Protein AF-A0A8J3C5Y7-F1 (afdb_monomer_lite)

Sequence (110 aa):
MAGDATLYAPDASTSAVFWLGYDAPDSIPQAGSSTYAEDAADDLDRFQTGLRATHDGDTPSRNTVLGHSYGSTVIGHAAQNPAINADALVFVASPGQPRQRSRHPLRILG

pLDDT: mean 86.17, std 14.67, range [39.75, 97.25]

Foldseek 3Di:
DLVVVCVVPVVDDDDDDDDPPFDDDPDPVSLVDLVRLLRLLVVQLVVLVVCQVPDDDPDTDAAEEEAEESRLQNQLNNCPVVHRPHDAYEYYNYPDYPDDPDPDDHDYDD

Structure (mmCIF, N/CA/C/O backbone):
data_AF-A0A8J3C5Y7-F1
#
_entry.id   AF-A0A8J3C5Y7-F1
#
loop_
_atom_site.group_PDB
_atom_site.id
_atom_site.type_symbol
_atom_site.label_atom_id
_atom_site.label_alt_id
_atom_site.label_comp_id
_atom_site.label_asym_id
_atom_site.label_entity_id
_atom_site.label_seq_id
_atom_site.pdbx_PDB_ins_code
_atom_site.Cartn_x
_atom_site.Cartn_y
_atom_site.Cartn_z
_atom_site.occupancy
_atom_site.B_iso_or_equiv
_atom_site.auth_seq_id
_atom_site.auth_comp_id
_atom_site.auth_asym_id
_atom_site.auth_atom_id
_atom_site.pdbx_PDB_model_num
ATOM 1 N N . MET A 1 1 ? 7.719 -4.501 14.731 1.00 73.62 1 MET A N 1
ATOM 2 C CA . MET A 1 1 ? 6.415 -3.911 14.335 1.00 73.62 1 MET A CA 1
ATOM 3 C C . MET A 1 1 ? 5.243 -4.567 15.054 1.00 73.62 1 MET A C 1
ATOM 5 O O . MET A 1 1 ? 4.759 -3.960 15.991 1.00 73.62 1 MET A O 1
ATOM 9 N N . ALA A 1 2 ? 4.786 -5.772 14.685 1.00 79.62 2 ALA A N 1
ATOM 10 C CA . ALA A 1 2 ? 3.610 -6.369 15.341 1.00 79.62 2 ALA A CA 1
ATOM 11 C C . ALA A 1 2 ? 3.866 -6.775 16.802 1.00 79.62 2 ALA A C 1
ATOM 13 O O . ALA A 1 2 ? 3.071 -6.437 17.666 1.00 79.62 2 ALA A O 1
ATOM 14 N N . GLY A 1 3 ? 5.015 -7.402 17.088 1.00 81.31 3 GLY A N 1
ATOM 15 C CA . GLY A 1 3 ? 5.412 -7.713 18.467 1.00 81.31 3 GLY A CA 1
ATOM 16 C C . GLY A 1 3 ? 5.510 -6.462 19.344 1.00 81.31 3 GLY A C 1
ATOM 17 O O . GLY A 1 3 ? 4.937 -6.430 20.425 1.00 81.31 3 GLY A O 1
ATOM 18 N N . ASP A 1 4 ? 6.148 -5.397 18.846 1.00 83.81 4 ASP A N 1
ATOM 19 C CA . ASP A 1 4 ? 6.225 -4.120 19.570 1.00 83.81 4 ASP A CA 1
ATOM 20 C C . ASP A 1 4 ? 4.836 -3.506 19.791 1.00 83.81 4 ASP A C 1
ATOM 22 O O . ASP A 1 4 ? 4.554 -3.007 20.874 1.00 83.81 4 ASP A O 1
ATOM 26 N N . ALA A 1 5 ? 3.943 -3.573 18.796 1.00 84.31 5 ALA A N 1
ATOM 27 C CA . ALA A 1 5 ? 2.570 -3.091 18.934 1.00 84.31 5 ALA A CA 1
ATOM 28 C C . ALA A 1 5 ? 1.819 -3.834 20.049 1.00 84.31 5 ALA A C 1
ATOM 30 O O . ALA A 1 5 ? 1.176 -3.187 20.872 1.00 84.31 5 ALA A O 1
ATOM 31 N N . THR A 1 6 ? 1.970 -5.159 20.138 1.00 86.38 6 THR A N 1
ATOM 32 C CA . THR A 1 6 ? 1.415 -5.958 21.240 1.00 86.38 6 THR A CA 1
ATOM 33 C C . THR A 1 6 ? 2.026 -5.579 22.590 1.00 86.38 6 THR A C 1
ATOM 35 O O . THR A 1 6 ? 1.312 -5.537 23.585 1.00 86.38 6 THR A O 1
ATOM 38 N N . LEU A 1 7 ? 3.321 -5.254 22.652 1.00 88.00 7 LEU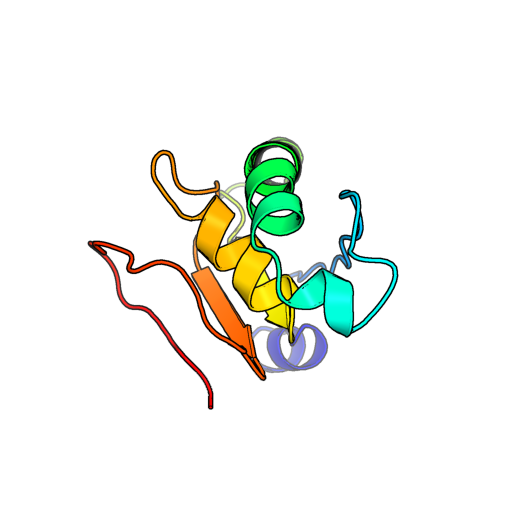 A N 1
ATOM 39 C CA . LEU A 1 7 ? 3.946 -4.785 23.895 1.00 88.00 7 LEU A CA 1
ATOM 40 C C . LEU A 1 7 ? 3.397 -3.425 24.353 1.00 88.00 7 LEU A C 1
ATOM 42 O O . LEU A 1 7 ? 3.210 -3.216 25.550 1.00 88.00 7 LEU A O 1
ATOM 46 N N . TYR A 1 8 ? 3.147 -2.499 23.423 1.00 88.75 8 TYR A N 1
ATOM 47 C CA . TYR A 1 8 ? 2.638 -1.158 23.740 1.00 88.75 8 TYR A CA 1
ATOM 48 C C . TYR A 1 8 ? 1.120 -1.106 23.963 1.00 88.75 8 TYR A C 1
ATOM 50 O O . TYR A 1 8 ? 0.644 -0.200 24.647 1.00 88.75 8 TYR A O 1
ATOM 58 N N . ALA A 1 9 ? 0.365 -2.044 23.392 1.00 86.69 9 ALA A N 1
ATOM 59 C CA . ALA A 1 9 ? -1.086 -2.142 23.519 1.00 86.69 9 ALA A CA 1
ATOM 60 C C . ALA A 1 9 ? -1.509 -3.617 23.693 1.00 86.69 9 ALA A C 1
ATOM 62 O O . ALA A 1 9 ? -2.037 -4.216 22.755 1.00 86.69 9 ALA A O 1
ATOM 63 N N . PRO A 1 10 ? -1.280 -4.216 24.877 1.00 87.25 10 PRO A N 1
ATOM 64 C CA . PRO A 1 10 ? -1.493 -5.649 25.103 1.00 87.25 10 PRO A CA 1
ATOM 65 C C . PRO A 1 10 ? -2.963 -6.077 25.019 1.00 87.25 10 PRO A C 1
ATOM 67 O O . PRO A 1 10 ? -3.241 -7.226 24.688 1.00 87.25 10 PRO A O 1
ATOM 70 N N . ASP A 1 11 ? -3.895 -5.152 25.267 1.00 90.56 11 ASP A N 1
ATOM 71 C CA . ASP A 1 11 ? -5.340 -5.393 25.172 1.00 90.56 11 ASP A CA 1
ATOM 72 C C . ASP A 1 11 ? -5.895 -5.162 23.752 1.00 90.56 11 ASP A C 1
ATOM 74 O O . ASP A 1 11 ? -7.089 -5.340 23.508 1.00 90.56 11 ASP A O 1
ATOM 78 N N . ALA A 1 12 ? -5.048 -4.750 22.801 1.00 87.44 12 ALA A N 1
ATOM 79 C CA . ALA A 1 12 ? -5.423 -4.552 21.406 1.00 87.44 12 ALA A CA 1
ATOM 80 C C . ALA A 1 12 ? -4.973 -5.732 20.535 1.00 87.44 12 ALA A C 1
ATOM 82 O O . ALA A 1 12 ? -3.896 -6.302 20.709 1.00 87.44 12 ALA A O 1
ATOM 83 N N . SER A 1 13 ? -5.777 -6.057 19.525 1.00 88.00 13 SER A N 1
ATOM 84 C CA . SER A 1 13 ? -5.406 -7.045 18.509 1.00 88.00 13 SER A CA 1
ATOM 85 C C . SER A 1 13 ? -4.675 -6.371 17.350 1.00 88.00 13 SER A C 1
ATOM 87 O O . SER A 1 13 ? -5.134 -5.365 16.817 1.00 88.00 13 SER A O 1
ATOM 89 N N . THR A 1 14 ? -3.532 -6.930 16.948 1.00 89.75 14 THR A N 1
ATOM 90 C CA . THR A 1 14 ? -2.751 -6.460 15.795 1.00 89.75 14 THR A CA 1
ATOM 91 C C . THR A 1 14 ? -2.554 -7.603 14.811 1.00 89.75 14 THR A C 1
ATOM 93 O O . THR A 1 14 ? -2.039 -8.658 15.175 1.00 89.75 14 THR A O 1
ATOM 96 N N . SER A 1 15 ? -2.903 -7.372 13.548 1.00 91.31 15 SER A N 1
ATOM 97 C CA . SER A 1 15 ? -2.594 -8.284 12.446 1.00 91.31 15 SER A CA 1
ATOM 98 C C . SER A 1 15 ? -1.385 -7.773 11.667 1.00 91.31 15 SER A C 1
ATOM 100 O O . SER A 1 15 ? -1.259 -6.577 11.408 1.00 91.31 15 SER A O 1
ATOM 102 N N . ALA A 1 16 ? -0.496 -8.684 11.274 1.00 93.00 16 ALA A N 1
ATOM 103 C CA . ALA A 1 16 ? 0.602 -8.395 10.361 1.00 93.00 16 ALA A CA 1
ATOM 104 C C . ALA A 1 16 ? 0.362 -9.127 9.047 1.00 93.00 16 ALA A C 1
ATOM 106 O O . ALA A 1 16 ? 0.115 -10.332 9.051 1.00 93.00 16 ALA A O 1
ATOM 107 N N . VAL A 1 17 ? 0.464 -8.407 7.933 1.00 94.69 17 VAL A N 1
ATOM 108 C CA . VAL A 1 17 ? 0.334 -8.986 6.596 1.00 94.69 17 VAL A CA 1
ATOM 109 C C . VAL A 1 17 ? 1.554 -8.611 5.775 1.00 94.69 17 VAL A C 1
ATOM 111 O O . VAL A 1 17 ? 1.994 -7.462 5.792 1.00 94.69 17 VAL A O 1
ATOM 114 N N . PHE A 1 18 ? 2.098 -9.590 5.060 1.00 94.81 18 PHE A N 1
ATOM 115 C CA . PHE A 1 18 ? 3.123 -9.361 4.055 1.00 94.81 18 PHE A CA 1
ATOM 116 C C . PHE A 1 18 ? 2.477 -9.440 2.675 1.00 94.81 18 PHE A C 1
ATOM 118 O O . PHE A 1 18 ? 1.838 -10.439 2.349 1.00 94.81 18 PHE A O 1
ATOM 125 N N . TRP A 1 19 ? 2.607 -8.372 1.891 1.00 95.69 19 TRP A N 1
ATOM 126 C CA . TRP A 1 19 ? 1.960 -8.244 0.591 1.00 95.69 19 TRP A CA 1
ATOM 127 C C . TRP A 1 19 ? 2.999 -8.265 -0.531 1.00 95.69 19 TRP A C 1
ATOM 129 O O . TRP A 1 19 ? 3.947 -7.482 -0.521 1.00 95.69 19 TRP A O 1
ATOM 139 N N . LEU A 1 20 ? 2.796 -9.169 -1.489 1.00 92.56 20 LEU A N 1
ATOM 140 C CA . LEU A 1 20 ? 3.615 -9.364 -2.692 1.00 92.56 20 LEU A CA 1
ATOM 141 C C . LEU A 1 20 ? 2.725 -9.426 -3.948 1.00 92.56 20 LEU A C 1
ATOM 143 O O . LEU A 1 20 ? 2.978 -10.199 -4.863 1.00 92.56 20 LEU A O 1
ATOM 147 N N . GLY A 1 21 ? 1.619 -8.680 -3.951 1.00 93.62 21 GLY A N 1
ATOM 148 C CA . GLY A 1 21 ? 0.574 -8.776 -4.974 1.00 93.62 21 GLY A CA 1
ATOM 149 C C . GLY A 1 21 ? 0.820 -7.948 -6.234 1.00 93.62 21 GLY A C 1
ATOM 150 O O . GLY A 1 21 ? -0.157 -7.527 -6.836 1.00 93.62 21 GLY A O 1
ATOM 151 N N . TYR A 1 22 ? 2.074 -7.677 -6.598 1.00 94.50 22 TYR A N 1
ATOM 152 C CA . TYR A 1 22 ? 2.435 -6.900 -7.787 1.00 94.50 22 TYR A CA 1
ATOM 153 C C . TYR A 1 22 ? 3.552 -7.589 -8.572 1.00 94.50 22 TYR A C 1
ATOM 155 O O . TYR A 1 22 ? 4.289 -8.408 -8.017 1.00 94.50 22 TYR A O 1
ATOM 163 N N . ASP A 1 23 ? 3.679 -7.241 -9.851 1.00 94.62 23 ASP A N 1
ATOM 164 C CA . ASP A 1 23 ? 4.798 -7.674 -10.685 1.00 94.62 23 ASP A CA 1
ATOM 165 C C . ASP A 1 23 ? 6.058 -6.900 -10.278 1.00 94.62 23 ASP A C 1
ATOM 167 O O . ASP A 1 23 ? 6.167 -5.695 -10.504 1.00 94.62 23 ASP A O 1
ATOM 171 N N . ALA A 1 24 ? 6.970 -7.567 -9.576 1.00 92.75 24 ALA A N 1
ATOM 172 C CA . ALA A 1 24 ? 8.167 -6.940 -9.035 1.00 92.75 24 ALA A CA 1
ATOM 173 C C . ALA A 1 24 ? 9.334 -7.036 -10.032 1.00 92.75 24 ALA A C 1
ATOM 175 O O . ALA A 1 24 ? 9.425 -8.006 -10.777 1.00 92.75 24 ALA A O 1
ATOM 176 N N . PRO A 1 25 ? 10.291 -6.089 -10.011 1.00 92.38 25 PRO A N 1
ATOM 177 C CA . PRO A 1 25 ? 11.493 -6.209 -10.828 1.00 92.38 25 PRO A CA 1
ATOM 178 C C . PRO A 1 25 ? 12.268 -7.501 -10.512 1.00 92.38 25 PRO A C 1
ATOM 180 O O . PRO A 1 25 ? 12.657 -7.724 -9.364 1.00 92.38 25 PRO A O 1
ATOM 183 N N . ASP A 1 26 ? 12.589 -8.297 -11.535 1.00 93.75 26 ASP A N 1
ATOM 184 C CA . ASP A 1 26 ? 13.340 -9.558 -11.384 1.00 93.75 26 ASP A CA 1
ATOM 185 C C . ASP A 1 26 ? 14.833 -9.352 -11.069 1.00 93.75 26 ASP A C 1
ATOM 187 O O . ASP A 1 26 ? 15.567 -10.293 -10.752 1.00 93.75 26 ASP A O 1
ATOM 191 N N . SER A 1 27 ? 15.330 -8.120 -11.189 1.00 93.38 27 SER A N 1
ATOM 192 C CA . SER A 1 27 ? 16.745 -7.807 -11.014 1.00 93.38 27 SER A CA 1
ATOM 193 C C . SER A 1 27 ? 16.990 -6.383 -10.517 1.00 93.38 27 SER A C 1
ATOM 195 O O . SER A 1 27 ? 16.199 -5.466 -10.737 1.00 93.38 27 SER A O 1
ATOM 197 N N . ILE A 1 28 ? 18.150 -6.171 -9.887 1.00 89.62 28 ILE A N 1
ATOM 198 C CA . ILE A 1 28 ? 18.568 -4.852 -9.386 1.00 89.62 28 ILE A CA 1
ATOM 199 C C . ILE A 1 28 ? 18.635 -3.787 -10.496 1.00 89.62 28 ILE A C 1
ATOM 201 O O . ILE A 1 28 ? 18.165 -2.677 -10.254 1.00 89.62 28 ILE A O 1
ATOM 205 N N . PRO A 1 29 ? 19.146 -4.067 -11.716 1.00 92.12 29 PRO A N 1
ATOM 206 C CA . PRO A 1 29 ? 19.083 -3.090 -12.802 1.00 92.12 29 PRO A CA 1
ATOM 207 C C . PRO A 1 29 ? 17.648 -2.696 -13.178 1.00 92.12 29 PRO A C 1
ATOM 209 O O . PRO A 1 29 ? 17.385 -1.517 -13.407 1.00 92.12 29 PRO A O 1
ATOM 212 N N . GLN A 1 30 ? 16.706 -3.648 -13.202 1.00 91.50 30 GLN A N 1
ATOM 213 C CA . GLN A 1 30 ? 15.293 -3.355 -13.481 1.00 91.50 30 GLN A CA 1
ATOM 214 C C . GLN A 1 30 ? 14.630 -2.556 -12.353 1.00 91.50 30 GLN A C 1
ATOM 216 O O . GLN A 1 30 ? 13.778 -1.716 -12.632 1.00 91.50 30 GLN A O 1
ATOM 221 N N . ALA A 1 31 ? 15.064 -2.747 -11.103 1.00 88.69 31 ALA A N 1
ATOM 222 C CA . ALA A 1 31 ? 14.596 -1.978 -9.950 1.00 88.69 31 ALA A CA 1
ATOM 223 C C . ALA A 1 31 ? 14.948 -0.476 -10.019 1.00 88.69 31 ALA A C 1
ATOM 225 O O . ALA A 1 31 ? 14.477 0.302 -9.194 1.00 88.69 31 ALA A O 1
ATOM 226 N N . GLY A 1 32 ? 15.745 -0.043 -11.003 1.00 88.00 32 GLY A N 1
ATOM 227 C CA . GLY A 1 32 ? 15.920 1.376 -11.322 1.00 88.00 32 GLY A CA 1
ATOM 228 C C . GLY A 1 32 ? 14.713 2.021 -12.019 1.00 88.00 32 GLY A C 1
ATOM 229 O O . GLY A 1 32 ? 14.649 3.246 -12.088 1.00 88.00 32 GLY A O 1
ATOM 230 N N . SER A 1 33 ? 13.770 1.230 -12.542 1.00 90.31 33 SER A N 1
ATOM 231 C CA . SER A 1 33 ? 12.551 1.728 -13.193 1.00 90.31 33 SER A CA 1
ATOM 232 C C . SER A 1 33 ? 11.421 1.964 -12.188 1.00 90.31 33 SER A C 1
ATOM 234 O O . SER A 1 33 ? 11.206 1.143 -11.295 1.00 90.31 33 SER A O 1
ATOM 236 N N . SER A 1 34 ? 10.649 3.042 -12.362 1.00 91.38 34 SER A N 1
ATOM 237 C CA . SER A 1 34 ? 9.432 3.307 -11.579 1.00 91.38 34 SER A CA 1
ATOM 238 C C . SER A 1 34 ? 8.194 2.572 -12.093 1.00 91.38 34 SER A C 1
ATOM 240 O O . SER A 1 34 ? 7.214 2.495 -11.363 1.00 91.38 34 SER A O 1
ATOM 242 N N . THR A 1 35 ? 8.227 1.998 -13.300 1.00 94.25 35 THR A N 1
ATOM 243 C CA . THR A 1 35 ? 7.042 1.399 -13.943 1.00 94.25 35 THR A CA 1
ATOM 244 C C . THR A 1 35 ? 6.386 0.319 -13.081 1.00 94.25 35 THR A C 1
ATOM 246 O O . THR A 1 35 ? 5.192 0.395 -12.836 1.00 94.25 35 THR A O 1
ATOM 249 N N . TYR A 1 36 ? 7.162 -0.605 -12.502 1.00 95.25 36 TYR A N 1
ATOM 250 C CA . TYR A 1 36 ? 6.602 -1.645 -11.626 1.00 95.25 36 TYR A CA 1
ATOM 251 C C . TYR A 1 36 ? 5.922 -1.062 -10.373 1.00 95.25 36 TYR A C 1
ATOM 253 O O . TYR A 1 36 ? 4.936 -1.600 -9.882 1.00 95.25 36 TYR A O 1
ATOM 261 N N . ALA A 1 37 ? 6.435 0.053 -9.845 1.00 94.19 37 ALA A N 1
ATOM 262 C CA . ALA A 1 37 ? 5.839 0.754 -8.712 1.00 94.19 37 ALA A CA 1
ATOM 263 C C . ALA A 1 37 ? 4.582 1.552 -9.092 1.00 94.19 37 ALA A C 1
ATOM 265 O O . ALA A 1 37 ? 3.667 1.662 -8.277 1.00 94.19 37 ALA A O 1
ATOM 266 N N . GLU A 1 38 ? 4.542 2.110 -10.301 1.00 94.12 38 GLU A N 1
ATOM 267 C CA . GLU A 1 38 ? 3.365 2.778 -10.864 1.00 94.12 38 GLU A CA 1
ATOM 268 C C . GLU A 1 38 ? 2.233 1.775 -11.089 1.00 94.12 38 GLU A C 1
ATOM 270 O O . GLU A 1 38 ? 1.123 1.996 -10.607 1.00 94.12 38 GLU A O 1
ATOM 275 N N . ASP A 1 39 ? 2.538 0.644 -11.723 1.00 95.56 39 ASP A N 1
ATOM 276 C CA . ASP A 1 39 ? 1.566 -0.406 -12.034 1.00 95.56 39 ASP A CA 1
ATOM 277 C C . ASP A 1 39 ? 1.012 -1.076 -10.762 1.00 95.56 39 ASP A C 1
ATOM 279 O O . ASP A 1 39 ? -0.155 -1.458 -10.707 1.00 95.56 39 ASP A O 1
ATOM 283 N N . ALA A 1 40 ? 1.812 -1.150 -9.694 1.00 95.94 40 ALA A N 1
ATOM 284 C CA . ALA A 1 40 ? 1.404 -1.710 -8.405 1.00 95.94 40 ALA A CA 1
ATOM 285 C C . ALA A 1 40 ? 0.421 -0.833 -7.603 1.00 95.94 40 ALA A C 1
ATOM 287 O O . ALA A 1 40 ? -0.152 -1.312 -6.618 1.00 95.94 40 ALA A O 1
ATOM 288 N N . ALA A 1 41 ? 0.256 0.448 -7.956 1.00 93.94 41 ALA A N 1
ATOM 289 C CA . ALA A 1 41 ? -0.481 1.417 -7.141 1.00 93.94 41 ALA A CA 1
ATOM 290 C C . ALA A 1 41 ? -1.942 1.008 -6.911 1.00 93.94 41 ALA A C 1
ATOM 292 O O . ALA A 1 41 ? -2.423 0.971 -5.776 1.00 93.94 41 ALA A O 1
ATOM 293 N N . ASP A 1 42 ? -2.613 0.655 -8.000 1.00 94.31 42 ASP A N 1
ATOM 294 C CA . ASP A 1 42 ? -4.017 0.267 -8.033 1.00 94.31 42 ASP A CA 1
ATOM 295 C C . ASP A 1 42 ? -4.277 -1.033 -7.255 1.00 94.31 42 ASP A C 1
ATOM 297 O O . ASP A 1 42 ? -5.259 -1.151 -6.518 1.00 94.31 42 ASP A O 1
ATOM 301 N N . ASP A 1 43 ? -3.386 -2.014 -7.388 1.00 96.56 43 ASP A N 1
ATOM 302 C CA . ASP A 1 43 ? -3.525 -3.302 -6.710 1.00 96.56 43 ASP A CA 1
ATOM 303 C C . ASP A 1 43 ? -3.278 -3.178 -5.207 1.00 96.56 43 ASP A C 1
ATOM 305 O O . ASP A 1 43 ? -3.996 -3.786 -4.403 1.00 96.56 43 ASP A O 1
ATOM 309 N N . LEU A 1 44 ? -2.326 -2.331 -4.808 1.00 97.00 44 LEU A N 1
ATOM 310 C CA . LEU A 1 44 ? -2.114 -2.010 -3.403 1.00 97.00 44 LEU A CA 1
ATOM 311 C C . LEU A 1 44 ? -3.316 -1.265 -2.805 1.00 97.00 44 LEU A C 1
ATOM 313 O O . LEU A 1 44 ? -3.722 -1.590 -1.687 1.00 97.00 44 LEU A O 1
ATOM 317 N N . ASP A 1 45 ? -3.910 -0.304 -3.520 1.00 96.12 45 ASP A N 1
ATOM 318 C CA . ASP A 1 45 ? -5.107 0.401 -3.040 1.00 96.12 45 ASP A CA 1
ATOM 319 C C . ASP A 1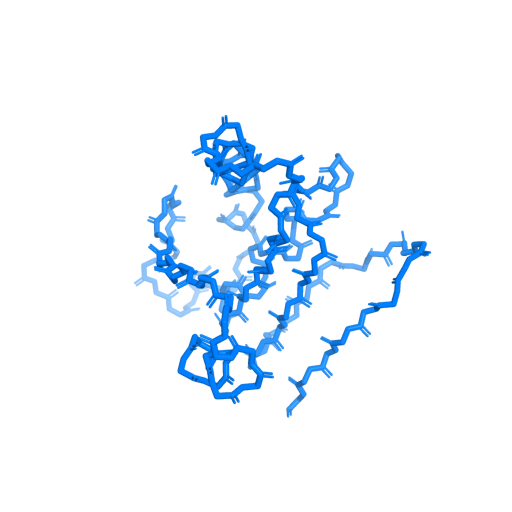 45 ? -6.301 -0.546 -2.863 1.00 96.12 45 ASP A C 1
ATOM 321 O O . ASP A 1 45 ? -6.955 -0.547 -1.814 1.00 96.12 45 ASP A O 1
ATOM 325 N N . ARG A 1 46 ? -6.550 -1.419 -3.848 1.00 96.25 46 ARG A N 1
ATOM 326 C CA . ARG A 1 46 ? -7.599 -2.448 -3.758 1.00 96.25 46 ARG A CA 1
ATOM 327 C C . ARG A 1 46 ? -7.373 -3.365 -2.569 1.00 96.25 46 ARG A C 1
ATOM 329 O O . ARG A 1 46 ? -8.321 -3.663 -1.841 1.00 96.25 46 ARG A O 1
ATOM 336 N N . PHE A 1 47 ? -6.131 -3.780 -2.338 1.00 97.25 47 PHE A N 1
ATOM 337 C CA . PHE A 1 47 ? -5.783 -4.604 -1.189 1.00 97.25 47 PHE A CA 1
ATOM 338 C C . PHE A 1 47 ? -6.054 -3.882 0.141 1.00 97.25 47 PHE A C 1
ATOM 340 O O . PHE A 1 47 ? -6.716 -4.446 1.013 1.00 97.25 47 PHE A O 1
ATOM 347 N N . GLN A 1 48 ? -5.626 -2.624 0.292 1.00 97.12 48 GLN A N 1
ATOM 348 C CA . GLN A 1 48 ? -5.889 -1.828 1.501 1.00 97.12 48 GLN A CA 1
ATOM 349 C C . GLN A 1 48 ? -7.383 -1.588 1.733 1.00 97.12 48 GLN A C 1
ATOM 351 O O . GLN A 1 48 ? -7.872 -1.704 2.860 1.00 97.12 48 GLN A O 1
ATOM 356 N N . THR A 1 49 ? -8.123 -1.308 0.663 1.00 96.00 49 THR A N 1
ATOM 357 C CA . THR A 1 49 ? -9.580 -1.167 0.704 1.00 96.00 49 THR A CA 1
ATOM 358 C C . THR A 1 49 ? -10.255 -2.470 1.119 1.00 96.00 49 THR A C 1
ATOM 360 O O . THR A 1 49 ? -11.162 -2.439 1.948 1.00 96.00 49 THR A O 1
ATOM 363 N N . GLY A 1 50 ? -9.774 -3.613 0.626 1.00 96.12 50 GLY A N 1
ATOM 364 C CA . GLY A 1 50 ? -10.214 -4.935 1.065 1.00 96.12 50 GLY A CA 1
ATOM 365 C C . GLY A 1 50 ? -9.990 -5.151 2.561 1.00 96.12 50 GLY A C 1
ATOM 366 O O . GLY A 1 50 ? -10.944 -5.465 3.265 1.00 96.12 50 GLY A O 1
ATOM 367 N N . LEU A 1 51 ? -8.775 -4.890 3.065 1.00 95.50 51 LEU A N 1
ATOM 368 C CA . LEU A 1 51 ? -8.457 -5.015 4.496 1.00 95.50 51 LEU A CA 1
ATOM 369 C C . LEU A 1 51 ? -9.392 -4.183 5.377 1.00 95.50 51 LEU A C 1
ATOM 371 O O . LEU A 1 51 ? -9.813 -4.637 6.438 1.00 95.50 51 LEU A O 1
ATOM 375 N N . ARG A 1 52 ? -9.717 -2.965 4.937 1.00 94.19 52 ARG A N 1
ATOM 376 C CA . ARG A 1 52 ? -10.639 -2.078 5.650 1.00 94.19 52 ARG A CA 1
ATOM 377 C C . ARG A 1 52 ? -12.080 -2.575 5.591 1.00 94.19 52 ARG A C 1
ATOM 379 O O . ARG A 1 52 ? -12.777 -2.515 6.597 1.00 94.19 52 ARG A O 1
ATOM 386 N N . ALA A 1 53 ? -12.520 -3.066 4.434 1.00 94.75 53 ALA A N 1
ATOM 387 C CA . ALA A 1 53 ? -13.873 -3.582 4.240 1.00 94.75 53 ALA A CA 1
ATOM 388 C C . ALA A 1 53 ? -14.136 -4.876 5.024 1.00 94.75 53 ALA A C 1
ATOM 390 O O . ALA A 1 53 ? -15.269 -5.121 5.425 1.00 94.75 53 ALA A O 1
ATOM 391 N N . THR A 1 54 ? -13.105 -5.694 5.243 1.00 94.62 54 THR A N 1
ATOM 392 C CA . THR A 1 54 ? -13.201 -6.964 5.977 1.00 94.62 54 THR A CA 1
ATOM 393 C C . THR A 1 54 ? -12.755 -6.855 7.434 1.00 94.62 54 THR A C 1
ATOM 395 O O . THR A 1 54 ? -12.510 -7.876 8.071 1.00 94.62 54 THR A O 1
ATOM 398 N N . HIS A 1 55 ? -12.556 -5.645 7.959 1.00 93.56 55 HIS A N 1
ATOM 399 C CA . HIS A 1 55 ? -12.187 -5.479 9.356 1.00 93.56 55 HIS A CA 1
ATOM 400 C C . HIS A 1 55 ? -13.380 -5.784 10.269 1.00 93.56 55 HIS A C 1
ATOM 402 O O . HIS A 1 55 ? -14.388 -5.082 10.230 1.00 93.56 55 HIS A O 1
ATOM 408 N N . ASP A 1 56 ? -13.220 -6.780 11.138 1.00 88.81 56 ASP A N 1
ATOM 409 C CA . ASP A 1 56 ? -14.166 -7.059 12.214 1.00 88.81 56 ASP A CA 1
ATOM 410 C C . ASP A 1 56 ? -13.836 -6.188 13.438 1.00 88.81 56 ASP A C 1
ATOM 412 O O . ASP A 1 56 ? -12.906 -6.473 14.198 1.00 88.81 56 ASP A O 1
ATOM 416 N N . GLY A 1 57 ? -14.590 -5.102 13.618 1.00 86.25 57 GLY A N 1
ATOM 417 C CA . GLY A 1 57 ? -14.464 -4.190 14.754 1.00 86.25 57 GLY A CA 1
ATOM 418 C C . GLY A 1 57 ? -15.471 -3.039 14.705 1.00 86.25 57 GLY A C 1
ATOM 419 O O . GLY A 1 57 ? -15.961 -2.668 13.641 1.00 86.25 57 GLY A O 1
ATOM 420 N N . ASP A 1 58 ? -15.769 -2.447 15.864 1.00 87.38 58 ASP A N 1
ATOM 421 C CA . ASP A 1 58 ? -16.743 -1.346 15.978 1.00 87.38 58 ASP A CA 1
ATOM 422 C C . ASP A 1 58 ? -16.210 0.000 15.454 1.00 87.38 58 ASP A C 1
ATOM 424 O O . ASP A 1 58 ? -16.959 0.968 15.303 1.00 87.38 58 ASP A O 1
ATOM 428 N N . THR A 1 59 ? -14.903 0.092 15.194 1.00 89.12 59 THR A N 1
ATOM 429 C CA . THR A 1 59 ? -14.249 1.292 14.656 1.00 89.12 59 THR A CA 1
ATOM 430 C C . THR A 1 59 ? -13.410 0.935 13.428 1.00 89.12 59 THR A C 1
ATOM 432 O O . THR A 1 59 ? -12.960 -0.203 13.322 1.00 89.12 59 THR A O 1
ATOM 435 N N . PRO A 1 60 ? -13.183 1.869 12.482 1.00 89.00 60 PRO A N 1
ATOM 436 C CA . PRO A 1 60 ? -12.338 1.598 11.323 1.00 89.00 60 PRO A CA 1
ATOM 437 C C . PRO A 1 60 ? -10.928 1.151 11.723 1.00 89.00 60 PRO A C 1
ATOM 439 O O . PRO A 1 60 ? -10.320 1.726 12.629 1.00 89.00 60 PRO A O 1
ATOM 442 N N . SER A 1 61 ? -10.376 0.176 10.997 1.00 92.12 61 SER A N 1
ATOM 443 C CA . SER A 1 61 ? -9.009 -0.286 11.226 1.00 92.12 61 SER A CA 1
ATOM 444 C C . SER A 1 61 ? -7.988 0.824 10.970 1.00 92.12 61 SER A C 1
ATOM 446 O O . SER A 1 61 ? -8.070 1.558 9.976 1.00 92.12 61 SER A O 1
ATOM 448 N N . ARG A 1 62 ? -6.970 0.896 11.836 1.00 92.50 62 ARG A N 1
ATOM 449 C CA . ARG A 1 62 ? -5.775 1.706 11.589 1.00 92.50 62 ARG A CA 1
ATOM 450 C C . ARG A 1 62 ? -4.783 0.916 10.739 1.00 92.50 62 ARG A C 1
ATOM 452 O O . ARG A 1 62 ? -4.078 0.046 11.250 1.00 92.50 62 ARG A O 1
ATOM 459 N N . ASN A 1 63 ? -4.671 1.269 9.467 1.00 95.38 63 ASN A N 1
ATOM 460 C CA . ASN A 1 63 ? -3.800 0.606 8.506 1.00 95.38 63 ASN A CA 1
ATOM 461 C C . ASN A 1 63 ? -2.489 1.390 8.366 1.00 95.38 63 ASN A C 1
ATOM 463 O O . ASN A 1 63 ? -2.472 2.542 7.930 1.00 95.38 63 ASN A O 1
ATOM 467 N N . THR A 1 64 ? -1.375 0.757 8.737 1.00 95.12 64 THR A N 1
ATOM 468 C CA . THR A 1 64 ? -0.020 1.284 8.511 1.00 95.12 64 THR A CA 1
ATOM 469 C C . THR A 1 64 ? 0.680 0.432 7.464 1.00 95.12 64 THR A C 1
ATOM 471 O O . THR A 1 64 ? 0.796 -0.780 7.643 1.00 95.12 64 THR A O 1
ATOM 474 N N . VAL A 1 65 ? 1.177 1.058 6.398 1.00 96.50 65 VAL A N 1
ATOM 475 C CA . VAL A 1 65 ? 1.914 0.372 5.329 1.00 96.50 65 VAL A CA 1
ATOM 476 C C . VAL A 1 65 ? 3.396 0.676 5.460 1.00 96.50 65 VAL A C 1
ATOM 478 O O . VAL A 1 65 ? 3.795 1.836 5.551 1.00 96.50 65 VAL A O 1
ATOM 481 N N . LEU A 1 66 ? 4.215 -0.371 5.463 1.00 95.31 66 LEU A N 1
ATOM 482 C CA . LEU A 1 66 ? 5.665 -0.257 5.475 1.00 95.31 66 LEU A CA 1
ATOM 483 C C . LEU A 1 66 ? 6.224 -0.700 4.125 1.00 95.31 66 LEU A C 1
ATOM 485 O O . LEU A 1 66 ? 6.008 -1.833 3.703 1.00 95.31 66 LEU A O 1
ATOM 489 N N . GLY A 1 67 ? 6.966 0.192 3.479 1.00 94.56 67 GLY A N 1
ATOM 490 C CA . GLY A 1 67 ? 7.767 -0.096 2.299 1.00 94.56 67 GLY A CA 1
ATOM 491 C C . GLY A 1 67 ? 9.230 -0.240 2.699 1.00 94.56 67 GLY A C 1
ATOM 492 O O . GLY A 1 67 ? 9.767 0.602 3.417 1.00 94.56 67 GLY A O 1
ATOM 493 N N . HIS A 1 68 ? 9.877 -1.311 2.249 1.00 93.56 68 HIS A N 1
ATOM 494 C CA . HIS A 1 68 ? 11.313 -1.518 2.412 1.00 93.56 68 HIS A CA 1
ATOM 495 C C . HIS A 1 68 ? 11.975 -1.608 1.038 1.00 93.56 68 HIS A C 1
ATOM 497 O O . HIS A 1 68 ? 11.457 -2.300 0.159 1.00 93.56 68 HIS A O 1
ATOM 503 N N . SER A 1 69 ? 13.118 -0.942 0.848 1.00 92.75 69 SER A N 1
ATOM 504 C CA . SER A 1 69 ? 13.835 -0.929 -0.437 1.00 92.75 69 SER A CA 1
ATOM 505 C C . SER A 1 69 ? 12.903 -0.503 -1.589 1.00 92.75 69 SER A C 1
ATOM 507 O O . SER A 1 69 ? 12.236 0.522 -1.451 1.00 92.75 69 SER A O 1
ATOM 509 N N . TYR A 1 70 ? 12.793 -1.271 -2.681 1.00 93.25 70 TYR A N 1
ATOM 510 C CA . TYR A 1 70 ? 11.875 -0.987 -3.798 1.00 93.25 70 TYR A CA 1
ATOM 511 C C . TYR A 1 70 ? 10.407 -0.855 -3.359 1.00 93.25 70 TYR A C 1
ATOM 513 O O . TYR A 1 70 ? 9.659 -0.045 -3.904 1.00 93.25 70 TYR A O 1
ATOM 521 N N . GLY A 1 71 ? 10.003 -1.559 -2.296 1.00 94.00 71 GLY A N 1
ATOM 522 C CA . GLY A 1 71 ? 8.675 -1.404 -1.703 1.00 94.00 71 GLY A CA 1
ATOM 523 C C . GLY A 1 71 ? 8.401 0.018 -1.201 1.00 94.00 71 GLY A C 1
ATOM 524 O O . GLY A 1 71 ? 7.252 0.443 -1.207 1.00 94.00 71 GLY A O 1
ATOM 525 N N . SER A 1 72 ? 9.432 0.787 -0.823 1.00 94.06 72 SER A N 1
ATOM 526 C CA . SER A 1 72 ? 9.295 2.218 -0.497 1.00 94.06 72 SER A CA 1
ATOM 527 C C . SER A 1 72 ? 8.875 3.046 -1.712 1.00 94.06 72 SER A C 1
ATOM 529 O O . SER A 1 72 ? 8.070 3.967 -1.583 1.00 94.06 72 SER A O 1
ATOM 531 N N . THR A 1 73 ? 9.390 2.706 -2.895 1.00 93.81 73 THR A N 1
ATOM 532 C CA . THR A 1 73 ? 9.002 3.340 -4.158 1.00 93.81 73 THR A CA 1
ATOM 533 C C . THR A 1 73 ? 7.560 2.974 -4.504 1.00 93.81 73 THR A C 1
ATOM 535 O O . THR A 1 73 ? 6.769 3.880 -4.751 1.00 93.81 73 THR A O 1
ATOM 538 N N . VAL A 1 74 ? 7.175 1.696 -4.388 1.00 95.31 74 VAL A N 1
ATOM 539 C CA . VAL A 1 74 ? 5.785 1.224 -4.574 1.00 95.31 74 VAL A CA 1
ATOM 540 C C . VAL A 1 74 ? 4.799 2.021 -3.718 1.00 95.31 74 VAL A C 1
ATOM 542 O O . VAL A 1 74 ? 3.898 2.669 -4.249 1.00 95.31 74 VAL A O 1
ATOM 545 N N . ILE A 1 75 ? 4.992 2.052 -2.394 1.00 95.88 75 ILE A N 1
ATOM 546 C CA . ILE A 1 75 ? 4.052 2.752 -1.504 1.00 95.88 75 ILE A CA 1
ATOM 547 C C . ILE A 1 75 ? 4.082 4.272 -1.717 1.00 95.88 75 ILE A C 1
ATOM 549 O O . ILE A 1 75 ? 3.084 4.946 -1.479 1.00 95.88 75 ILE A O 1
ATOM 553 N N . GLY A 1 76 ? 5.206 4.825 -2.184 1.00 94.06 76 GLY A N 1
ATOM 554 C CA . GLY A 1 76 ? 5.328 6.235 -2.538 1.00 94.06 76 GLY A CA 1
ATOM 555 C C . GLY A 1 76 ? 4.533 6.596 -3.790 1.00 94.06 76 GLY A C 1
ATOM 556 O O . GLY A 1 76 ? 3.889 7.645 -3.818 1.00 94.06 76 GLY A O 1
ATOM 557 N N . HIS A 1 77 ? 4.541 5.723 -4.800 1.00 94.12 77 HIS A N 1
ATOM 558 C CA . HIS A 1 77 ? 3.745 5.893 -6.012 1.00 94.12 77 HIS A CA 1
ATOM 559 C C . HIS A 1 77 ? 2.254 5.750 -5.734 1.00 94.12 77 HIS A C 1
ATOM 561 O O . HIS A 1 77 ? 1.482 6.619 -6.131 1.00 94.12 77 HIS A O 1
ATOM 567 N N . ALA A 1 78 ? 1.877 4.722 -4.982 1.00 94.75 78 ALA A N 1
ATOM 568 C CA . ALA A 1 78 ? 0.492 4.444 -4.630 1.00 94.75 78 ALA A CA 1
ATOM 569 C C . ALA A 1 78 ? -0.133 5.553 -3.754 1.00 94.75 78 ALA A C 1
ATOM 571 O O . ALA A 1 78 ? -1.340 5.769 -3.737 1.00 94.75 78 ALA A O 1
ATOM 572 N N . ALA A 1 79 ? 0.687 6.318 -3.036 1.00 93.62 79 ALA A N 1
ATOM 573 C CA . ALA A 1 79 ? 0.212 7.440 -2.240 1.00 93.62 79 ALA A CA 1
ATOM 574 C C . ALA A 1 79 ? -0.037 8.728 -3.063 1.00 93.62 79 ALA A C 1
ATOM 576 O O . ALA A 1 79 ? -0.410 9.764 -2.501 1.00 93.62 79 ALA A O 1
ATOM 577 N N . GLN A 1 80 ? 0.182 8.711 -4.381 1.00 88.75 80 GLN A N 1
ATOM 578 C CA . GLN A 1 80 ? -0.166 9.818 -5.279 1.00 88.75 80 GLN A CA 1
ATOM 579 C C . GLN A 1 80 ? -1.656 9.787 -5.644 1.00 88.75 80 GLN A C 1
ATOM 581 O O . GLN A 1 80 ? -2.277 8.748 -5.578 1.00 88.75 80 GLN A O 1
ATOM 586 N N . ASN A 1 81 ? -2.242 10.933 -6.007 1.00 76.31 81 ASN A N 1
ATOM 587 C CA . ASN A 1 81 ? -3.698 11.107 -6.135 1.00 76.31 81 ASN A CA 1
ATOM 588 C C . ASN A 1 81 ? -4.394 10.106 -7.099 1.00 76.31 81 ASN A C 1
ATOM 590 O O . ASN A 1 81 ? -4.056 10.131 -8.284 1.00 76.31 81 ASN A O 1
ATOM 594 N N . PRO A 1 82 ? -5.448 9.380 -6.659 1.00 80.81 82 PRO A N 1
ATOM 595 C CA . PRO A 1 82 ? -5.931 9.268 -5.278 1.00 80.81 82 PRO A CA 1
ATOM 596 C C . PRO A 1 82 ? -4.977 8.425 -4.422 1.00 80.81 82 PRO A C 1
ATOM 598 O O . PRO A 1 82 ? -4.568 7.347 -4.825 1.00 80.81 82 PRO A O 1
ATOM 601 N N . ALA A 1 83 ? -4.634 8.918 -3.230 1.00 88.38 83 ALA A N 1
ATOM 602 C CA . ALA A 1 83 ? -3.733 8.191 -2.342 1.00 88.38 83 ALA A CA 1
ATOM 603 C C . ALA A 1 83 ? -4.369 6.883 -1.851 1.00 88.38 83 ALA A C 1
ATOM 605 O O . ALA A 1 83 ? -5.565 6.874 -1.550 1.00 88.38 83 ALA A O 1
ATOM 606 N N . ILE A 1 84 ? -3.551 5.834 -1.693 1.00 94.25 84 ILE A N 1
ATOM 607 C CA . ILE A 1 84 ? -4.006 4.560 -1.125 1.00 94.25 84 ILE A CA 1
ATOM 608 C C . ILE A 1 84 ? -4.765 4.714 0.191 1.00 94.25 84 ILE A C 1
ATOM 610 O O . ILE A 1 84 ? -4.451 5.571 1.023 1.00 94.25 84 ILE A O 1
ATOM 614 N N . ASN A 1 85 ? -5.705 3.799 0.407 1.00 94.62 85 ASN A N 1
ATOM 615 C CA . ASN A 1 85 ? -6.571 3.717 1.580 1.00 94.62 85 ASN A CA 1
ATOM 616 C C . ASN A 1 85 ? -5.842 3.280 2.878 1.00 94.62 85 ASN A C 1
ATOM 618 O O . ASN A 1 85 ? -6.175 2.265 3.492 1.00 94.62 85 ASN A O 1
ATOM 622 N N . ALA A 1 86 ? -4.837 4.045 3.308 1.00 95.31 86 ALA A N 1
ATOM 623 C CA . ALA A 1 86 ? -4.030 3.806 4.506 1.00 95.31 86 ALA A CA 1
ATOM 624 C C . ALA A 1 86 ? -3.867 5.074 5.362 1.00 95.31 86 ALA A C 1
ATOM 626 O O . ALA A 1 86 ? -3.906 6.193 4.855 1.00 95.31 86 ALA A O 1
ATOM 627 N N . ASP A 1 87 ? -3.645 4.904 6.668 1.00 94.94 87 ASP A N 1
ATOM 628 C CA . ASP A 1 87 ? -3.555 6.022 7.623 1.00 94.94 87 ASP A CA 1
ATOM 629 C C . ASP A 1 87 ? -2.120 6.506 7.841 1.00 94.94 87 ASP A C 1
ATOM 631 O O . ASP A 1 87 ? -1.886 7.650 8.236 1.00 94.94 87 ASP A O 1
ATOM 635 N N . ALA A 1 88 ? -1.145 5.622 7.634 1.00 93.25 88 ALA A N 1
ATOM 636 C CA . ALA A 1 88 ? 0.264 5.928 7.818 1.00 93.25 88 ALA A CA 1
ATOM 637 C C . ALA A 1 88 ? 1.144 5.118 6.867 1.00 93.25 88 ALA A C 1
ATOM 639 O O . ALA A 1 88 ? 0.896 3.939 6.614 1.00 93.25 88 ALA A O 1
ATOM 640 N N . LEU A 1 89 ? 2.217 5.758 6.405 1.00 94.06 89 LEU A N 1
ATOM 641 C CA . LEU A 1 89 ? 3.245 5.160 5.563 1.00 94.06 89 LEU A CA 1
ATOM 642 C C . LEU A 1 89 ? 4.592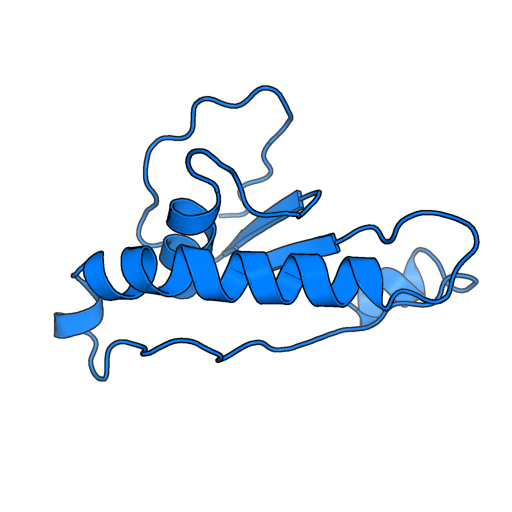 5.238 6.274 1.00 94.06 89 LEU A C 1
ATOM 644 O O . LEU A 1 89 ? 4.956 6.288 6.810 1.00 94.06 89 LEU A O 1
ATOM 648 N N . VAL A 1 90 ? 5.327 4.132 6.260 1.00 93.75 90 VAL A N 1
ATOM 649 C CA . VAL A 1 90 ? 6.689 4.030 6.784 1.00 93.75 90 VAL A CA 1
ATOM 650 C C . VAL A 1 90 ? 7.600 3.589 5.649 1.00 93.75 90 VAL A C 1
ATOM 652 O O . VAL A 1 90 ? 7.362 2.565 5.018 1.00 93.75 90 VAL A O 1
ATOM 655 N N . PHE A 1 91 ? 8.654 4.358 5.407 1.00 93.25 91 PHE A N 1
ATOM 656 C CA . PHE A 1 91 ? 9.643 4.088 4.368 1.00 93.25 91 PHE A CA 1
ATOM 657 C C . PHE A 1 91 ? 10.945 3.673 5.040 1.00 93.25 91 PHE A C 1
ATOM 659 O O . PHE A 1 91 ? 11.401 4.367 5.950 1.00 93.25 91 PHE A O 1
ATOM 666 N N . VAL A 1 92 ? 11.531 2.560 4.605 1.00 91.50 92 VAL A N 1
ATOM 667 C CA . VAL A 1 92 ? 12.764 2.003 5.179 1.00 91.50 92 VAL A CA 1
ATOM 668 C C . VAL A 1 92 ? 13.743 1.683 4.055 1.00 91.50 92 VAL A C 1
ATOM 670 O O . VAL A 1 92 ? 13.365 1.061 3.059 1.00 91.50 92 VAL A O 1
ATOM 673 N N . ALA A 1 93 ? 15.005 2.100 4.209 1.00 88.19 93 ALA A N 1
ATO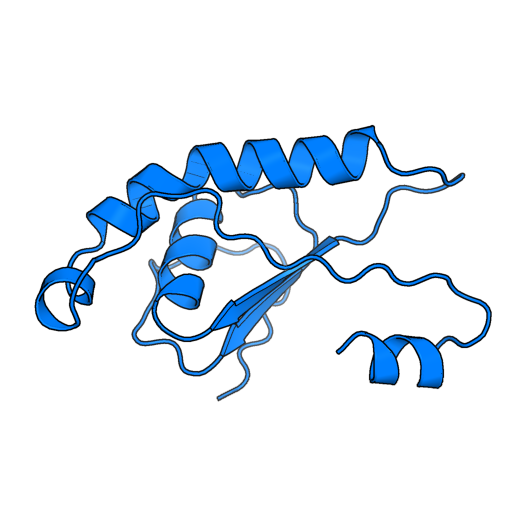M 674 C CA . ALA A 1 93 ? 16.061 1.906 3.206 1.00 88.19 93 ALA A CA 1
ATOM 675 C C . ALA A 1 93 ? 15.619 2.332 1.785 1.00 88.19 93 ALA A C 1
ATOM 677 O O . ALA A 1 93 ? 15.833 1.619 0.805 1.00 88.19 93 ALA A O 1
ATOM 678 N N . SER A 1 94 ? 14.917 3.468 1.696 1.00 77.50 94 SER A N 1
ATOM 679 C CA . SER A 1 94 ? 14.257 3.924 0.469 1.00 77.50 94 SER A CA 1
ATOM 680 C C . SER A 1 94 ? 15.271 4.470 -0.546 1.00 77.50 94 SER A C 1
ATOM 682 O O . SER A 1 94 ? 16.040 5.367 -0.195 1.00 77.50 94 SER A O 1
ATOM 684 N N . PRO A 1 95 ? 15.257 4.001 -1.810 1.00 75.88 95 PRO A N 1
ATOM 685 C CA . PRO A 1 95 ? 16.0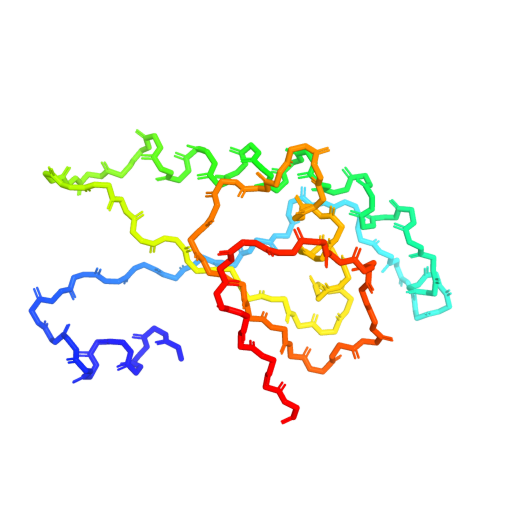62 4.595 -2.878 1.00 75.88 95 PRO A CA 1
ATOM 686 C C . PRO A 1 95 ? 15.479 5.929 -3.383 1.00 75.88 95 PRO A C 1
ATOM 688 O O . PRO A 1 95 ? 16.164 6.673 -4.082 1.00 75.88 95 PRO A O 1
ATOM 691 N N . GLY A 1 96 ? 14.225 6.244 -3.033 1.00 67.56 96 GLY A N 1
ATOM 692 C CA . GLY A 1 96 ? 13.519 7.456 -3.443 1.00 67.56 96 GLY A CA 1
ATOM 693 C C . GLY A 1 96 ? 12.031 7.216 -3.712 1.00 67.56 96 GLY A C 1
ATOM 694 O O . GLY A 1 96 ? 11.599 6.096 -3.991 1.00 67.56 96 GLY A O 1
ATOM 695 N N . GLN A 1 97 ? 11.245 8.292 -3.633 1.00 66.75 97 GLN A N 1
ATOM 696 C CA . GLN A 1 97 ? 9.811 8.301 -3.934 1.00 66.75 97 GLN A CA 1
ATOM 697 C C . GLN A 1 97 ? 9.404 9.608 -4.634 1.00 66.75 97 GLN A C 1
ATOM 699 O O . GLN A 1 97 ? 10.061 10.639 -4.430 1.00 66.75 97 GLN A O 1
ATOM 704 N N . PRO A 1 98 ? 8.315 9.608 -5.424 1.00 62.44 98 PRO A N 1
ATOM 705 C CA . PRO A 1 98 ? 7.741 10.829 -5.982 1.00 62.44 98 PRO A CA 1
ATOM 706 C C . PRO A 1 98 ? 7.422 11.862 -4.892 1.00 62.44 98 PRO A C 1
ATOM 708 O O . PRO A 1 98 ? 7.033 11.525 -3.772 1.00 62.44 98 PRO A O 1
ATOM 711 N N . ARG A 1 99 ? 7.579 13.156 -5.205 1.00 59.41 99 ARG A N 1
ATOM 712 C CA . ARG A 1 99 ? 7.271 14.237 -4.253 1.00 59.41 99 ARG A CA 1
ATOM 713 C C . ARG A 1 99 ? 5.765 14.312 -3.998 1.00 59.41 99 ARG A C 1
ATOM 715 O O . ARG A 1 99 ? 5.011 14.762 -4.855 1.00 59.41 99 ARG A O 1
ATOM 722 N N . GLN A 1 100 ? 5.346 13.957 -2.788 1.00 53.66 100 GLN A N 1
ATOM 723 C CA . GLN A 1 100 ? 3.963 14.090 -2.333 1.00 53.66 100 GLN A CA 1
ATOM 724 C C . GLN A 1 100 ? 3.666 15.523 -1.847 1.00 53.66 100 GLN A C 1
ATOM 726 O O . GLN A 1 100 ? 4.475 16.132 -1.145 1.00 53.66 100 GLN A O 1
ATOM 731 N N . ARG A 1 101 ? 2.484 16.071 -2.165 1.00 46.78 101 ARG A N 1
ATOM 732 C CA . ARG A 1 101 ? 1.954 17.299 -1.536 1.00 46.78 101 ARG A CA 1
ATOM 733 C C . ARG A 1 101 ? 1.063 16.882 -0.358 1.00 46.78 101 ARG A C 1
ATOM 735 O O . ARG A 1 101 ? -0.080 16.506 -0.579 1.00 46.78 101 ARG A O 1
ATOM 742 N N . SER A 1 102 ? 1.583 16.879 0.872 1.00 46.50 102 SER A N 1
ATOM 743 C CA . SER A 1 102 ? 0.873 16.298 2.030 1.00 46.50 102 SER A CA 1
ATOM 744 C C . SER A 1 102 ? -0.009 17.298 2.799 1.00 46.50 102 SER A C 1
ATOM 746 O O . SER A 1 102 ? 0.344 18.472 2.922 1.00 46.50 102 SER A O 1
ATOM 748 N N . ARG A 1 103 ? -1.125 16.811 3.377 1.00 43.31 103 ARG A N 1
ATOM 749 C CA . ARG A 1 103 ? -1.916 17.498 4.426 1.00 43.31 103 ARG A CA 1
ATOM 750 C C . ARG A 1 103 ? -1.730 16.901 5.838 1.00 43.31 103 ARG A C 1
ATOM 752 O O . ARG A 1 103 ? -2.270 17.485 6.771 1.00 43.31 103 ARG A O 1
ATOM 759 N N . HIS A 1 104 ? -0.952 15.826 6.041 1.00 45.03 104 HIS A N 1
ATOM 760 C CA . HIS A 1 104 ? -0.734 15.184 7.360 1.00 45.03 104 HIS A CA 1
ATOM 761 C C . HIS A 1 104 ? 0.711 14.662 7.573 1.00 45.03 104 HIS A C 1
ATOM 763 O O . HIS A 1 104 ? 1.449 14.504 6.595 1.00 45.03 104 HIS A O 1
ATOM 769 N N . PRO A 1 105 ? 1.163 14.468 8.837 1.00 43.00 105 PRO A N 1
ATOM 770 C CA . PRO A 1 105 ? 2.582 14.306 9.162 1.00 43.00 105 PRO A CA 1
ATOM 771 C C . PRO A 1 105 ? 3.159 12.956 8.708 1.00 43.00 105 PRO A C 1
ATOM 773 O O . PRO A 1 105 ? 2.728 11.894 9.149 1.00 43.00 105 PRO A O 1
ATOM 776 N N . LEU A 1 106 ? 4.184 13.026 7.857 1.00 55.41 106 LEU A N 1
ATOM 777 C CA . LEU A 1 106 ? 5.016 11.906 7.407 1.00 55.41 106 LEU A CA 1
ATOM 778 C C . LEU A 1 106 ? 6.091 11.574 8.456 1.00 55.41 106 LEU A C 1
ATOM 780 O O . LEU A 1 106 ? 6.721 12.481 9.004 1.00 55.41 106 LEU A O 1
ATOM 784 N N . ARG A 1 107 ? 6.358 10.282 8.692 1.00 53.88 107 ARG A N 1
ATOM 785 C CA . ARG A 1 107 ? 7.551 9.810 9.415 1.00 53.88 107 ARG A CA 1
ATOM 786 C C . ARG A 1 107 ? 8.438 9.008 8.468 1.00 53.88 107 ARG A C 1
ATOM 788 O O . ARG A 1 107 ? 8.110 7.888 8.097 1.00 53.88 107 ARG A O 1
ATOM 795 N N . ILE A 1 108 ? 9.567 9.605 8.100 1.00 51.06 108 ILE A N 1
ATOM 796 C CA . ILE A 1 108 ? 10.653 8.948 7.371 1.00 51.06 108 ILE A CA 1
ATOM 797 C C . ILE A 1 108 ? 11.662 8.490 8.426 1.00 51.06 108 ILE A C 1
ATOM 799 O O . ILE A 1 108 ? 12.147 9.318 9.198 1.00 51.06 108 ILE A O 1
ATOM 803 N N . LEU A 1 109 ? 11.934 7.188 8.497 1.00 45.84 109 LEU A N 1
ATOM 804 C CA . LEU A 1 109 ? 12.985 6.631 9.348 1.00 45.84 109 LEU A CA 1
ATOM 805 C C . LEU A 1 109 ? 14.158 6.270 8.430 1.00 45.84 109 LEU A C 1
ATOM 807 O O . LEU A 1 109 ? 14.023 5.400 7.572 1.00 45.84 109 LEU A O 1
ATOM 811 N N . GLY A 1 110 ? 15.249 7.028 8.562 1.00 39.75 110 GLY A N 1
ATOM 812 C CA . GLY A 1 110 ? 16.518 6.787 7.869 1.00 39.75 110 GLY A CA 1
ATOM 813 C C . GLY A 1 110 ? 17.386 5.773 8.593 1.00 39.75 110 GLY A C 1
ATOM 814 O O . GLY A 1 110 ? 17.217 5.640 9.827 1.00 39.75 110 GLY A O 1
#

Radius of gyration: 14.55 Å; chains: 1; bounding box: 36×27×39 Å

InterPro domains:
  IPR010427 Domain of unknown function DUF1023 [PF06259] (11-97)
  IPR029058 Alpha/Beta hydrolase fold [G3DSA:3.40.50.1820] (6-110)
  IPR029058 Alpha/Beta hydrolase fold [SSF53474] (25-108)

Organism: NCBI:txid1751298

Secondary structure (DSSP, 8-state):
-HHHHHHH-TTS---------S---SSTTGGG-SHHHHHHHHHHHHHHHHHHHT--SSS----EEEEETHHHHHH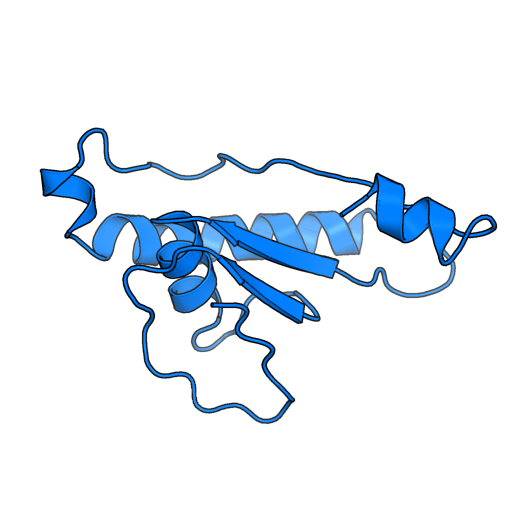HHHTSSSPPS-SEEEEES-S-------SS--EE--